Protein AF-A0A1V4UBL3-F1 (afdb_monomer)

Structure (mmCIF, N/CA/C/O backbone):
data_AF-A0A1V4UBL3-F1
#
_entry.id   AF-A0A1V4UBL3-F1
#
loop_
_atom_site.group_PDB
_atom_site.id
_atom_site.type_symbol
_atom_site.label_atom_id
_atom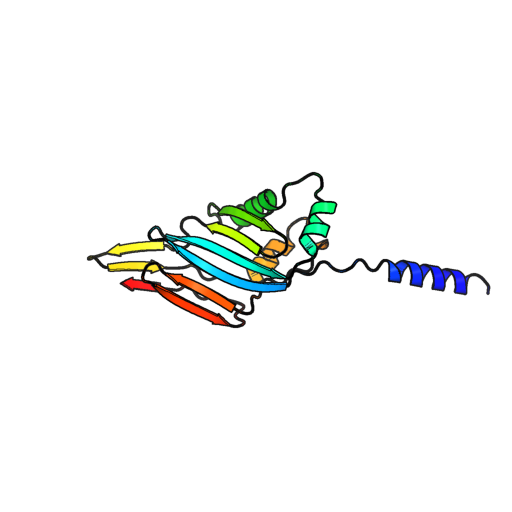_site.label_alt_id
_atom_site.label_comp_id
_atom_site.label_asym_id
_atom_site.label_entity_id
_atom_site.label_seq_id
_atom_site.pdbx_PDB_ins_code
_atom_site.Cartn_x
_atom_site.Cartn_y
_atom_site.Cartn_z
_atom_site.occupancy
_atom_site.B_iso_or_equiv
_atom_site.auth_seq_id
_atom_site.auth_comp_id
_atom_site.auth_asym_id
_atom_site.auth_atom_id
_atom_site.pdbx_PDB_model_num
ATOM 1 N N . MET A 1 1 ? 28.469 -12.796 -51.852 1.00 55.56 1 MET A N 1
ATOM 2 C CA . MET A 1 1 ? 28.375 -13.289 -50.454 1.00 55.56 1 MET A CA 1
ATOM 3 C C . MET A 1 1 ? 29.004 -12.327 -49.424 1.00 55.56 1 MET A C 1
ATOM 5 O O . MET A 1 1 ? 29.488 -12.784 -48.401 1.00 55.56 1 MET A O 1
ATOM 9 N N . LYS A 1 2 ? 29.004 -10.998 -49.645 1.00 57.06 2 LYS A N 1
ATOM 10 C CA . LYS A 1 2 ? 29.626 -10.016 -48.721 1.00 57.06 2 LYS A CA 1
ATOM 11 C C . LYS A 1 2 ? 28.629 -9.244 -47.846 1.00 57.06 2 LYS A C 1
ATOM 13 O O . LYS A 1 2 ? 29.056 -8.560 -46.934 1.00 57.06 2 LYS A O 1
ATOM 18 N N . THR A 1 3 ? 27.325 -9.357 -48.098 1.00 57.94 3 THR A N 1
ATOM 19 C CA . THR A 1 3 ? 26.259 -8.621 -47.388 1.00 57.94 3 THR A CA 1
ATOM 20 C C . THR A 1 3 ? 25.786 -9.312 -46.107 1.00 57.94 3 THR A C 1
ATOM 22 O O . THR A 1 3 ? 25.384 -8.644 -45.164 1.00 57.94 3 THR A O 1
ATOM 25 N N . ILE A 1 4 ? 25.902 -10.641 -46.042 1.00 66.19 4 ILE A N 1
ATOM 26 C CA . ILE A 1 4 ? 25.526 -11.464 -44.884 1.00 66.19 4 ILE A CA 1
ATOM 27 C C . ILE A 1 4 ? 26.238 -11.035 -43.581 1.00 66.19 4 ILE A C 1
ATOM 29 O O . ILE A 1 4 ? 25.538 -10.868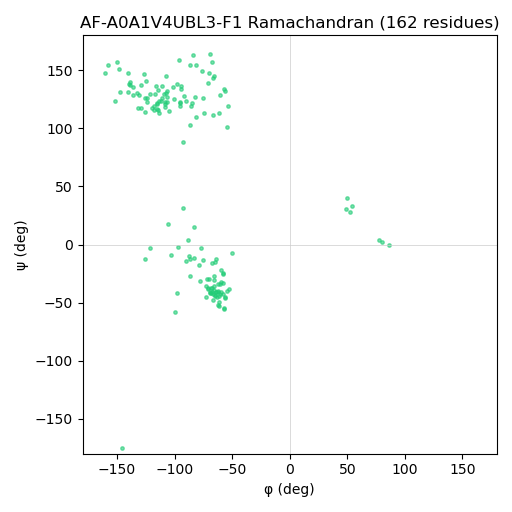 -42.584 1.00 66.19 4 ILE A O 1
ATO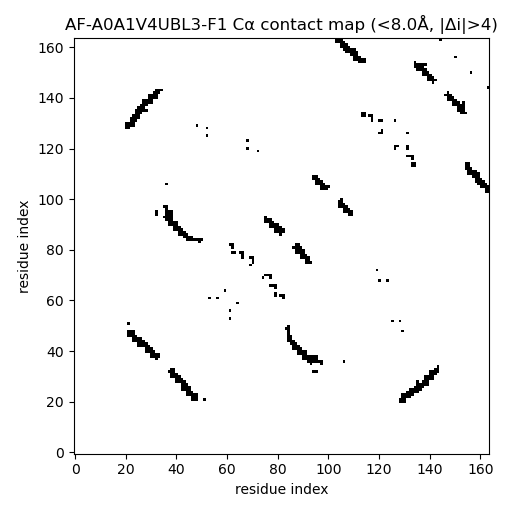M 33 N N . PRO A 1 5 ? 27.564 -10.772 -43.540 1.00 71.88 5 PRO A N 1
ATOM 34 C CA . PRO A 1 5 ? 28.213 -10.343 -42.297 1.00 71.88 5 PRO A CA 1
ATOM 35 C C . PRO A 1 5 ? 27.746 -8.961 -41.811 1.00 71.88 5 PRO A C 1
ATOM 37 O O . PRO A 1 5 ? 27.671 -8.749 -40.606 1.00 71.88 5 PRO A O 1
ATOM 40 N N . TYR A 1 6 ? 27.368 -8.043 -42.709 1.00 74.44 6 TYR A N 1
ATOM 41 C CA . TYR A 1 6 ? 26.832 -6.729 -42.321 1.00 74.44 6 TYR A CA 1
ATOM 42 C C . TYR A 1 6 ? 25.412 -6.821 -41.762 1.00 74.44 6 TYR A C 1
ATOM 44 O O . TYR A 1 6 ? 25.087 -6.104 -40.822 1.00 74.44 6 TYR A O 1
ATOM 52 N N . ILE A 1 7 ? 24.586 -7.724 -42.298 1.00 77.50 7 ILE A N 1
ATOM 53 C CA . ILE A 1 7 ? 23.236 -7.976 -41.775 1.00 77.50 7 ILE A CA 1
ATOM 54 C C . ILE A 1 7 ? 23.324 -8.589 -40.373 1.00 77.50 7 ILE A C 1
ATOM 56 O O . ILE A 1 7 ? 22.613 -8.153 -39.473 1.00 77.50 7 ILE A O 1
ATOM 60 N N . ILE A 1 8 ? 24.241 -9.539 -40.160 1.00 76.31 8 ILE A N 1
ATOM 61 C CA . ILE A 1 8 ? 24.465 -10.146 -38.841 1.00 76.31 8 ILE A CA 1
ATOM 62 C C . ILE A 1 8 ? 25.003 -9.103 -37.850 1.00 76.31 8 ILE A C 1
ATOM 64 O O . ILE A 1 8 ? 24.490 -9.008 -36.741 1.00 76.31 8 ILE A O 1
ATOM 68 N N . ALA A 1 9 ? 25.969 -8.270 -38.249 1.00 76.56 9 ALA A N 1
ATOM 69 C CA . ALA A 1 9 ? 26.500 -7.206 -37.395 1.00 76.56 9 ALA A CA 1
ATOM 70 C C . ALA A 1 9 ? 25.441 -6.144 -37.041 1.00 76.56 9 ALA A C 1
ATOM 72 O O . ALA A 1 9 ? 25.355 -5.724 -35.890 1.00 76.56 9 ALA A O 1
ATOM 73 N N . ALA A 1 10 ? 24.592 -5.752 -37.996 1.00 74.69 10 ALA A N 1
ATOM 74 C CA . ALA A 1 10 ? 23.483 -4.831 -37.747 1.00 74.69 10 ALA A CA 1
ATOM 75 C C . ALA A 1 10 ? 22.426 -5.441 -36.810 1.00 74.69 10 ALA A C 1
ATOM 77 O O . ALA A 1 10 ? 21.925 -4.751 -35.927 1.00 74.69 10 ALA A O 1
ATOM 78 N N . MET A 1 11 ? 22.129 -6.737 -36.956 1.00 68.19 11 MET A N 1
ATOM 79 C CA . MET A 1 11 ? 21.193 -7.460 -36.091 1.00 68.19 11 MET A CA 1
ATOM 80 C C . MET A 1 11 ? 21.731 -7.614 -34.660 1.00 68.19 11 MET A C 1
ATOM 82 O O . MET A 1 11 ? 20.974 -7.466 -33.706 1.00 68.19 11 MET A O 1
ATOM 86 N N . VAL A 1 12 ? 23.041 -7.835 -34.496 1.00 70.81 12 VAL A N 1
ATOM 87 C CA . VAL A 1 12 ? 23.705 -7.874 -33.181 1.00 70.81 12 VAL A CA 1
ATOM 88 C C . VAL A 1 12 ? 23.741 -6.485 -32.535 1.00 70.81 12 VAL A C 1
ATOM 90 O O . VAL A 1 12 ? 23.431 -6.372 -31.354 1.00 70.81 12 VAL A O 1
ATOM 93 N N . CYS A 1 13 ? 24.020 -5.414 -33.288 1.00 62.59 13 CYS A N 1
ATOM 94 C CA . CYS A 1 13 ? 23.931 -4.043 -32.768 1.00 62.59 13 CYS A CA 1
ATOM 95 C C . CYS A 1 13 ? 22.502 -3.666 -32.341 1.00 62.59 13 CYS A C 1
ATOM 97 O O . CYS A 1 13 ? 22.331 -3.043 -31.299 1.00 62.59 13 CYS A O 1
ATOM 99 N N . LEU A 1 14 ? 21.477 -4.079 -33.097 1.00 61.66 14 LEU A N 1
ATOM 100 C CA . LEU A 1 14 ? 20.068 -3.912 -32.717 1.00 61.66 14 LEU A CA 1
ATOM 101 C C . LEU A 1 14 ? 19.696 -4.730 -31.470 1.00 61.66 14 LEU A C 1
ATOM 103 O O . LEU A 1 14 ? 18.934 -4.250 -30.638 1.00 61.66 14 LEU A O 1
ATOM 107 N N . ALA A 1 15 ? 20.268 -5.925 -31.294 1.00 58.03 15 ALA A N 1
ATOM 108 C CA . ALA A 1 15 ? 20.077 -6.737 -30.091 1.00 58.03 15 ALA A CA 1
ATOM 109 C C . ALA A 1 15 ? 20.810 -6.167 -28.859 1.00 58.03 15 ALA A C 1
ATOM 111 O O . ALA A 1 15 ? 20.334 -6.324 -27.740 1.00 58.03 15 ALA A O 1
ATOM 112 N N . MET A 1 16 ? 21.934 -5.462 -29.046 1.00 53.12 16 MET A N 1
ATOM 113 C CA . MET A 1 16 ? 22.632 -4.735 -27.971 1.00 53.12 16 MET A CA 1
ATOM 114 C C . MET A 1 16 ? 21.931 -3.428 -27.573 1.00 53.12 16 MET A C 1
ATOM 116 O O . MET A 1 16 ? 22.232 -2.878 -26.519 1.00 53.12 16 MET A O 1
ATOM 120 N N . MET A 1 17 ? 20.970 -2.955 -28.374 1.00 51.16 17 MET A N 1
ATOM 121 C CA . MET A 1 17 ? 20.021 -1.910 -27.980 1.00 51.16 17 MET A CA 1
ATOM 122 C C . MET A 1 17 ? 18.826 -2.467 -27.193 1.00 51.16 17 MET A C 1
ATOM 124 O O . MET A 1 17 ? 17.829 -1.761 -27.046 1.00 51.16 17 MET A O 1
ATOM 128 N N . ALA A 1 18 ? 18.896 -3.709 -26.690 1.00 53.31 18 ALA A N 1
ATOM 129 C CA . ALA A 1 18 ? 17.960 -4.201 -25.688 1.00 53.31 18 ALA A CA 1
ATOM 130 C C . ALA A 1 18 ? 17.974 -3.226 -24.505 1.00 53.31 18 ALA A C 1
ATOM 132 O O . ALA A 1 18 ? 18.909 -3.195 -23.705 1.00 53.31 18 ALA A O 1
ATOM 133 N N . LEU A 1 19 ? 16.959 -2.365 -24.462 1.00 55.50 19 LEU A N 1
ATOM 134 C CA . LEU A 1 19 ? 16.763 -1.419 -23.380 1.00 55.50 19 LEU A CA 1
ATOM 135 C C . LEU A 1 19 ? 16.686 -2.237 -22.084 1.00 55.50 19 LEU A C 1
ATOM 137 O O . LEU A 1 19 ? 15.994 -3.261 -22.082 1.00 55.50 19 LEU A O 1
ATOM 141 N N . PRO A 1 20 ? 17.383 -1.838 -21.003 1.00 54.22 20 PRO A N 1
ATOM 142 C CA . PRO A 1 20 ? 17.157 -2.458 -19.707 1.00 54.22 20 PRO A CA 1
ATOM 143 C C . PRO A 1 20 ? 15.658 -2.361 -19.425 1.00 54.22 20 PRO A C 1
ATOM 145 O O . PRO A 1 20 ? 15.090 -1.269 -19.441 1.00 54.22 20 PRO A O 1
ATOM 148 N N . SER A 1 21 ? 14.991 -3.506 -19.275 1.00 61.41 21 SER A N 1
ATOM 149 C CA . SER A 1 21 ? 13.568 -3.507 -18.964 1.00 61.41 21 SER A CA 1
ATOM 150 C C . SER A 1 21 ? 13.419 -2.924 -17.566 1.00 61.41 21 SER A C 1
ATOM 152 O O . 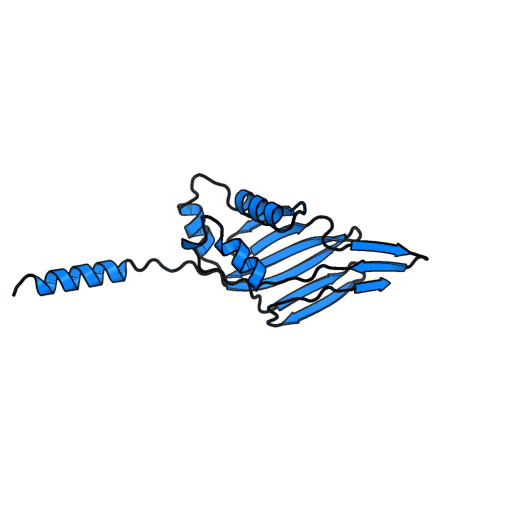SER A 1 21 ? 13.849 -3.544 -16.593 1.00 61.41 21 SER A O 1
ATOM 154 N N . ALA A 1 22 ? 12.840 -1.733 -17.464 1.00 65.56 22 ALA A N 1
ATOM 155 C CA . ALA A 1 22 ? 12.478 -1.164 -16.181 1.00 65.56 22 ALA A CA 1
ATOM 156 C C . ALA A 1 22 ? 11.448 -2.095 -15.519 1.00 65.56 22 ALA A C 1
ATOM 158 O O . ALA A 1 22 ? 10.349 -2.275 -16.042 1.00 65.56 22 ALA A O 1
ATOM 159 N N . ALA A 1 23 ? 11.823 -2.739 -14.415 1.00 70.44 23 ALA A N 1
ATOM 160 C CA . ALA A 1 23 ? 11.008 -3.751 -13.751 1.00 70.44 23 ALA A CA 1
ATOM 161 C C . ALA A 1 23 ? 10.680 -3.309 -12.330 1.00 70.44 23 ALA A C 1
ATOM 163 O O . ALA A 1 23 ? 11.592 -3.155 -11.524 1.00 70.44 23 ALA A O 1
ATOM 164 N N . MET A 1 24 ? 9.392 -3.121 -12.050 1.00 76.44 24 MET A N 1
ATOM 165 C CA . MET A 1 24 ? 8.853 -2.879 -10.719 1.00 76.44 24 MET A CA 1
ATOM 166 C C . MET A 1 24 ? 8.704 -4.181 -9.975 1.00 76.44 24 MET A C 1
ATOM 168 O O . MET A 1 24 ? 7.837 -4.968 -10.332 1.00 76.44 24 MET A O 1
ATOM 172 N N . ASN A 1 25 ? 9.540 -4.378 -8.955 1.00 81.69 25 ASN A N 1
ATOM 173 C CA . ASN A 1 25 ? 9.447 -5.526 -8.071 1.00 81.69 25 ASN A CA 1
ATOM 174 C C . ASN A 1 25 ? 8.885 -5.102 -6.715 1.00 81.69 25 ASN A C 1
ATOM 176 O O . ASN A 1 25 ? 9.450 -4.231 -6.054 1.00 81.69 25 ASN A O 1
ATOM 180 N N . SER A 1 26 ? 7.785 -5.717 -6.306 1.00 86.62 26 SER A N 1
ATOM 181 C CA . SER A 1 26 ? 7.090 -5.365 -5.073 1.00 86.62 26 SER A CA 1
ATOM 182 C C . SER A 1 26 ? 7.730 -6.026 -3.859 1.00 86.62 26 SER A C 1
ATOM 184 O O . SER A 1 26 ? 7.889 -7.239 -3.807 1.00 86.62 26 SER A O 1
ATOM 186 N N . GLU A 1 27 ? 8.077 -5.232 -2.847 1.00 91.69 27 GLU A N 1
ATOM 187 C CA . GLU A 1 27 ? 8.711 -5.731 -1.623 1.00 91.69 27 GLU A CA 1
ATOM 188 C C . GLU A 1 27 ? 7.689 -5.870 -0.495 1.00 91.69 27 GLU A C 1
ATOM 190 O O . GLU A 1 27 ? 7.494 -6.957 0.053 1.00 91.69 27 GLU A O 1
ATOM 195 N N . SER A 1 28 ? 7.015 -4.771 -0.147 1.00 93.94 28 SER A N 1
ATOM 196 C CA . SER A 1 28 ? 6.026 -4.769 0.929 1.00 93.94 28 SER A CA 1
ATOM 197 C C . SER A 1 28 ? 4.890 -3.785 0.693 1.00 93.94 28 SER A C 1
ATOM 199 O O . SER A 1 28 ? 5.063 -2.726 0.091 1.00 93.94 28 SER A O 1
ATOM 201 N N . LEU A 1 29 ? 3.725 -4.115 1.238 1.00 95.25 29 LEU A N 1
ATOM 202 C CA . LEU A 1 29 ? 2.592 -3.210 1.355 1.00 95.25 29 LEU A CA 1
ATOM 203 C C . LEU A 1 29 ? 2.262 -3.007 2.830 1.00 95.25 29 LEU A C 1
ATOM 205 O O . LEU A 1 29 ? 1.851 -3.934 3.519 1.00 95.25 29 LEU A O 1
ATOM 209 N N . ASP A 1 30 ? 2.406 -1.785 3.313 1.00 96.88 30 ASP A N 1
ATOM 210 C CA . ASP A 1 30 ? 2.043 -1.388 4.665 1.00 96.88 30 ASP A CA 1
ATOM 211 C C . ASP A 1 30 ? 0.792 -0.503 4.613 1.00 96.88 30 ASP A C 1
ATOM 213 O O . ASP A 1 30 ? 0.789 0.539 3.966 1.00 96.88 30 ASP A O 1
ATOM 217 N N . ILE A 1 31 ? -0.272 -0.905 5.303 1.00 96.50 31 ILE A N 1
ATOM 218 C CA . ILE A 1 31 ? -1.534 -0.168 5.412 1.00 96.50 31 ILE A CA 1
ATOM 219 C C . ILE A 1 31 ? -1.748 0.177 6.883 1.00 96.50 31 ILE A C 1
ATOM 221 O O . ILE A 1 31 ? -1.863 -0.713 7.725 1.00 96.50 31 ILE A O 1
ATOM 225 N N . SER A 1 32 ? -1.820 1.465 7.196 1.00 97.50 32 SER A N 1
ATOM 226 C CA . SER A 1 32 ? -2.104 1.971 8.539 1.00 97.50 32 SER A CA 1
ATOM 227 C C . SER A 1 32 ? -3.454 2.672 8.534 1.00 97.50 32 SER A C 1
ATOM 229 O O . SER A 1 32 ? -3.616 3.702 7.883 1.00 97.50 32 SER A O 1
ATOM 231 N N . ILE A 1 33 ? -4.430 2.101 9.239 1.00 96.50 33 ILE A N 1
ATOM 232 C CA . ILE A 1 33 ? -5.798 2.617 9.299 1.00 96.50 33 ILE A CA 1
ATOM 233 C C . ILE A 1 33 ? -5.925 3.566 10.495 1.00 96.50 33 ILE A C 1
ATOM 235 O O . ILE A 1 33 ? -5.609 3.206 11.627 1.00 96.50 33 ILE A O 1
ATOM 239 N N . SER A 1 34 ? -6.422 4.771 10.237 1.00 95.25 34 SER A N 1
ATOM 240 C CA . SER A 1 34 ? -6.726 5.805 11.228 1.00 95.25 34 SER A CA 1
ATOM 241 C C . SER A 1 34 ? -8.113 5.607 11.850 1.00 95.25 34 SER A C 1
ATOM 243 O O . SER A 1 34 ? -8.971 4.920 11.295 1.00 95.25 34 SER A O 1
ATOM 245 N N . GLN A 1 35 ? -8.385 6.256 12.989 1.00 93.81 35 GLN A N 1
ATOM 246 C CA . GLN A 1 35 ? -9.672 6.138 13.704 1.00 93.81 35 GLN A CA 1
ATOM 247 C C . GLN A 1 35 ? -10.904 6.536 12.868 1.00 93.81 35 GLN A C 1
ATOM 249 O O . GLN A 1 35 ? -12.007 6.072 13.128 1.00 93.81 35 GLN A O 1
ATOM 254 N N . ASN A 1 36 ? -10.728 7.380 11.855 1.00 92.50 36 ASN A N 1
ATOM 255 C CA . ASN A 1 36 ? -11.785 7.815 10.939 1.00 92.50 36 ASN A CA 1
ATOM 256 C C . ASN A 1 36 ? -11.957 6.893 9.711 1.00 92.50 36 ASN A C 1
ATOM 258 O O . ASN A 1 36 ? -12.736 7.211 8.816 1.00 92.50 36 ASN A O 1
ATOM 262 N N . GLY A 1 37 ? -11.212 5.784 9.629 1.00 90.62 37 GLY A N 1
ATOM 263 C CA . GLY A 1 37 ? -11.247 4.857 8.495 1.00 90.62 37 GLY A CA 1
ATOM 264 C C . GLY A 1 37 ? -10.430 5.294 7.276 1.00 90.62 37 GLY A C 1
ATOM 265 O O . GLY A 1 37 ? -10.414 4.581 6.273 1.00 90.62 37 GLY A O 1
ATOM 266 N N . GLN A 1 38 ? -9.733 6.431 7.340 1.00 93.94 38 GLN A N 1
ATOM 267 C CA . GLN A 1 38 ? -8.688 6.775 6.373 1.00 93.94 38 GLN A CA 1
ATOM 268 C C . GLN A 1 38 ? -7.525 5.787 6.509 1.00 93.94 38 GLN A C 1
ATOM 270 O O . GLN A 1 38 ? -7.223 5.351 7.620 1.00 93.94 38 GLN A O 1
ATOM 275 N N . ALA A 1 39 ? -6.868 5.439 5.406 1.00 94.88 39 ALA A N 1
ATOM 276 C CA . ALA A 1 39 ? -5.663 4.619 5.453 1.00 94.88 39 ALA A CA 1
ATOM 277 C C . ALA A 1 39 ? -4.477 5.334 4.816 1.00 94.88 39 ALA A C 1
ATOM 279 O O . ALA A 1 39 ? -4.564 5.770 3.670 1.00 94.88 39 ALA A O 1
ATOM 280 N N . GLU A 1 40 ? -3.358 5.378 5.535 1.00 95.69 40 GLU A N 1
ATOM 281 C CA . GLU A 1 40 ? -2.058 5.636 4.928 1.00 95.69 40 GLU A CA 1
ATOM 282 C C . GLU A 1 40 ? -1.504 4.312 4.406 1.00 95.69 40 GLU A C 1
ATOM 284 O O . GLU A 1 40 ? -1.345 3.343 5.150 1.00 95.69 40 GLU A O 1
ATOM 289 N N . ILE A 1 41 ? -1.224 4.272 3.112 1.00 93.81 41 ILE A N 1
ATOM 290 C CA . ILE A 1 41 ? -0.700 3.116 2.406 1.00 93.81 41 ILE A CA 1
ATOM 291 C C . ILE A 1 41 ? 0.711 3.453 1.943 1.00 93.81 41 ILE A C 1
ATOM 293 O O . ILE A 1 41 ? 0.937 4.422 1.216 1.00 93.81 41 ILE A O 1
ATOM 297 N N . GLN A 1 42 ? 1.664 2.626 2.348 1.00 94.50 42 GLN A N 1
ATOM 298 C CA . GLN A 1 42 ? 3.037 2.668 1.889 1.00 94.50 42 GLN A CA 1
ATOM 299 C C . GLN A 1 42 ? 3.335 1.392 1.113 1.00 94.50 42 GLN A C 1
ATOM 301 O O . GLN A 1 42 ? 3.347 0.296 1.664 1.00 94.50 42 GLN A O 1
ATOM 306 N N . PHE A 1 43 ? 3.606 1.550 -0.174 1.00 90.81 43 PHE A N 1
ATOM 307 C CA . PHE A 1 43 ? 4.019 0.465 -1.043 1.00 90.81 43 PHE A CA 1
ATOM 308 C C . PHE A 1 43 ? 5.514 0.585 -1.303 1.00 90.81 43 PHE A C 1
ATOM 310 O O . PHE A 1 43 ? 5.956 1.584 -1.870 1.00 90.81 43 PHE A O 1
ATOM 317 N N . LYS A 1 44 ? 6.292 -0.390 -0.832 1.00 91.06 44 LYS A N 1
ATOM 318 C CA . LYS A 1 44 ? 7.737 -0.475 -1.045 1.00 91.06 44 LYS A CA 1
ATOM 319 C C . LYS A 1 44 ? 8.026 -1.419 -2.190 1.00 91.06 44 LYS A C 1
ATOM 321 O O . LYS A 1 44 ? 7.432 -2.491 -2.297 1.00 91.06 44 LYS A O 1
ATOM 326 N N . TYR A 1 45 ? 8.967 -1.014 -3.015 1.00 84.62 45 TYR A N 1
ATOM 327 C CA . TYR A 1 45 ? 9.364 -1.744 -4.199 1.00 84.62 45 TYR A CA 1
ATOM 328 C C . TYR A 1 45 ? 10.840 -1.484 -4.491 1.00 84.62 45 TYR A C 1
ATOM 330 O O . TYR A 1 45 ? 11.388 -0.450 -4.105 1.00 84.62 45 TYR A O 1
ATOM 338 N N . GLY A 1 46 ? 11.471 -2.397 -5.217 1.00 77.12 46 GLY A N 1
ATOM 339 C CA . GLY A 1 46 ? 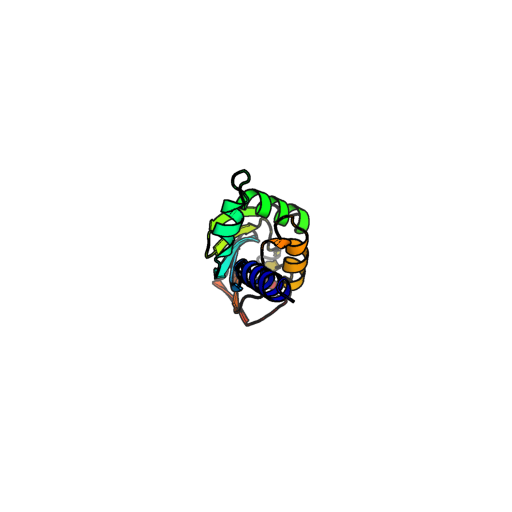12.788 -2.188 -5.808 1.00 77.12 46 GLY A CA 1
ATOM 340 C C . GLY A 1 46 ? 12.622 -1.713 -7.245 1.00 77.12 46 GLY A C 1
ATOM 341 O O . GLY A 1 46 ? 11.961 -2.402 -8.029 1.00 77.12 46 GLY A O 1
ATOM 342 N N . LEU A 1 47 ? 13.163 -0.534 -7.589 1.00 65.69 47 LEU A N 1
ATOM 343 C CA . LEU A 1 47 ? 12.836 0.095 -8.867 1.00 65.69 47 LEU A CA 1
ATOM 344 C C . LEU A 1 47 ? 13.906 1.008 -9.498 1.00 65.69 47 LEU A C 1
ATOM 346 O O . LEU A 1 47 ? 14.240 2.060 -8.962 1.00 65.69 47 LEU A O 1
ATOM 350 N N . ASP A 1 48 ? 14.279 0.667 -10.743 1.00 63.66 48 ASP A N 1
ATOM 351 C CA . ASP A 1 48 ? 15.022 1.517 -11.704 1.00 63.66 48 ASP A CA 1
ATOM 352 C C . ASP A 1 48 ? 14.091 2.241 -12.716 1.00 63.66 48 ASP A C 1
ATOM 354 O O . ASP A 1 48 ? 14.527 3.020 -13.564 1.00 63.66 48 ASP A O 1
ATOM 358 N N . TRP A 1 49 ? 12.771 2.009 -12.657 1.00 63.66 49 TRP A N 1
ATOM 359 C CA . TRP A 1 49 ? 11.797 2.577 -13.609 1.00 63.66 49 TRP A CA 1
ATOM 360 C C . TRP A 1 49 ? 11.561 4.076 -13.480 1.00 63.66 49 TRP A C 1
ATOM 362 O O . TRP A 1 49 ? 11.169 4.694 -14.461 1.00 63.66 49 TRP A O 1
ATOM 372 N N . TYR A 1 50 ? 11.705 4.658 -12.286 1.00 68.50 50 TYR A N 1
ATOM 373 C CA . TYR A 1 50 ? 11.216 6.010 -12.037 1.00 68.50 50 TYR A CA 1
ATOM 374 C C . TYR A 1 50 ? 12.109 6.986 -12.785 1.00 68.50 50 TYR A C 1
ATOM 376 O O . TYR A 1 50 ? 11.613 7.916 -13.402 1.00 68.50 50 TYR A O 1
ATOM 384 N N . GLU A 1 51 ? 13.413 6.713 -12.821 1.00 66.44 51 GLU A N 1
ATOM 385 C CA . GLU A 1 51 ? 14.365 7.434 -13.657 1.00 66.44 51 GLU A CA 1
ATOM 386 C C . GLU A 1 51 ? 14.030 7.276 -15.141 1.00 66.44 51 GLU A C 1
ATOM 388 O O . GLU A 1 51 ? 13.995 8.267 -15.868 1.00 66.44 51 GLU A O 1
ATOM 393 N N . TYR A 1 52 ? 13.703 6.060 -15.587 1.00 68.62 52 TYR A N 1
ATOM 394 C CA . TYR A 1 52 ? 13.310 5.807 -16.972 1.00 68.62 52 TYR A CA 1
ATOM 395 C C . TYR A 1 52 ? 12.039 6.584 -17.347 1.00 68.62 52 TYR A C 1
ATOM 397 O O . TYR A 1 52 ? 12.034 7.364 -18.297 1.00 68.62 52 TYR A O 1
ATOM 405 N N . ILE A 1 53 ? 10.977 6.453 -16.557 1.00 65.44 53 ILE A N 1
ATOM 406 C CA . ILE A 1 53 ? 9.715 7.156 -16.758 1.00 65.44 53 ILE A CA 1
ATOM 407 C C . ILE A 1 53 ? 9.898 8.663 -16.634 1.00 65.44 53 ILE A C 1
ATOM 409 O O . ILE A 1 53 ? 9.410 9.364 -17.505 1.00 65.44 53 ILE A O 1
ATOM 413 N N . ALA A 1 54 ? 10.613 9.183 -15.635 1.00 66.69 54 ALA A N 1
ATOM 414 C CA . ALA A 1 54 ? 10.857 10.617 -15.473 1.00 66.69 54 ALA A CA 1
ATOM 415 C C . ALA A 1 54 ? 11.643 11.212 -16.655 1.00 66.69 54 ALA A C 1
ATOM 417 O O . ALA A 1 54 ? 11.382 12.344 -17.064 1.00 66.69 54 ALA A O 1
ATOM 418 N N . VAL A 1 55 ? 12.567 10.451 -17.255 1.00 65.69 55 VAL A N 1
ATOM 419 C CA . VAL A 1 55 ? 13.272 10.856 -18.483 1.00 65.69 55 VAL A CA 1
ATOM 420 C C . VAL A 1 55 ? 12.306 10.996 -19.665 1.00 65.69 55 VAL A C 1
ATOM 422 O O . VAL A 1 55 ? 12.417 11.963 -20.424 1.00 65.69 55 VAL A O 1
ATOM 425 N N . TYR A 1 56 ? 11.339 10.086 -19.809 1.00 61.59 56 TYR A N 1
ATOM 426 C CA . TYR A 1 56 ? 10.301 10.170 -20.846 1.00 61.59 56 TYR A CA 1
ATOM 427 C C . TYR A 1 56 ? 9.192 11.181 -20.503 1.00 61.59 56 TYR A C 1
ATOM 429 O O . TYR A 1 56 ? 8.666 11.850 -21.390 1.00 61.59 56 TYR A O 1
ATOM 437 N N . LEU A 1 57 ? 8.896 11.362 -19.216 1.00 62.41 57 LEU A N 1
ATOM 438 C CA . LEU A 1 57 ? 7.904 12.271 -18.644 1.00 62.41 57 LEU A CA 1
ATOM 439 C C . LEU A 1 57 ? 8.473 13.627 -18.268 1.00 62.41 57 LEU A C 1
ATOM 441 O O . LEU A 1 57 ? 7.938 14.304 -17.394 1.00 62.41 57 LEU A O 1
ATOM 445 N N . ARG A 1 58 ? 9.482 14.109 -18.994 1.00 59.25 58 ARG A N 1
ATOM 446 C CA . ARG A 1 58 ? 10.002 15.481 -18.847 1.00 59.25 58 ARG A CA 1
ATOM 447 C C . ARG A 1 58 ? 8.928 16.589 -18.881 1.00 59.25 58 ARG A C 1
ATOM 449 O O . ARG A 1 58 ? 9.262 17.744 -18.641 1.00 59.25 58 ARG A O 1
ATOM 456 N N . MET A 1 59 ? 7.670 16.260 -19.187 1.00 54.78 59 MET A N 1
ATOM 457 C CA . MET A 1 59 ? 6.522 17.158 -19.288 1.00 54.78 59 MET A CA 1
ATOM 458 C C . MET A 1 59 ? 5.340 16.828 -18.342 1.00 54.78 59 MET A C 1
ATOM 460 O O . MET A 1 59 ? 4.375 17.587 -18.356 1.00 54.78 59 MET A O 1
ATOM 464 N N . VAL A 1 60 ? 5.362 15.746 -17.540 1.00 64.38 60 VAL A N 1
ATOM 465 C CA . VAL A 1 60 ? 4.213 15.325 -16.697 1.00 64.38 60 VAL A CA 1
ATOM 466 C C . VAL A 1 60 ? 4.665 14.840 -15.315 1.00 64.38 60 VAL A C 1
ATOM 468 O O . VAL A 1 60 ? 5.637 14.104 -15.209 1.00 64.38 60 VAL A O 1
ATOM 471 N N . ASP A 1 61 ? 3.937 15.225 -14.263 1.00 72.19 61 ASP A N 1
ATOM 472 C CA . ASP A 1 61 ? 4.162 14.762 -12.887 1.00 72.19 61 ASP A CA 1
ATOM 473 C C . ASP A 1 61 ? 3.660 13.307 -12.707 1.00 72.19 61 ASP A C 1
ATOM 475 O O . ASP A 1 61 ? 2.445 13.072 -12.772 1.00 72.19 61 ASP A O 1
ATOM 479 N N . PRO A 1 62 ? 4.553 12.321 -12.470 1.00 67.94 62 PRO A N 1
ATOM 480 C CA . PRO A 1 62 ? 4.170 10.921 -12.280 1.00 67.94 62 PRO A CA 1
ATOM 481 C C . PRO A 1 62 ? 3.197 10.718 -11.112 1.00 67.94 62 PRO A C 1
ATOM 483 O O . PRO A 1 62 ? 2.328 9.849 -11.184 1.00 67.94 62 PRO A O 1
ATOM 486 N N . ALA A 1 63 ? 3.310 11.524 -10.051 1.00 72.88 63 ALA A N 1
ATOM 487 C CA . ALA A 1 63 ? 2.435 11.430 -8.888 1.00 72.88 63 ALA A CA 1
ATOM 488 C C . ALA A 1 63 ? 1.001 11.852 -9.232 1.00 72.88 63 ALA A C 1
ATOM 490 O O . ALA A 1 63 ? 0.043 11.226 -8.779 1.00 72.88 63 ALA A O 1
ATOM 491 N N . LEU A 1 64 ? 0.843 12.871 -10.081 1.00 77.38 64 LEU A N 1
ATOM 492 C CA . LEU A 1 64 ? -0.465 13.337 -10.534 1.00 77.38 64 LEU A CA 1
ATOM 493 C C . LEU A 1 64 ? -1.154 12.319 -11.451 1.00 77.38 64 LEU A C 1
ATOM 495 O O . LEU A 1 64 ? -2.358 12.100 -11.327 1.00 77.38 64 LEU A O 1
ATOM 499 N N . GLU A 1 65 ? -0.413 11.687 -12.361 1.00 76.06 65 GLU A N 1
ATOM 500 C CA . GLU A 1 65 ? -0.971 10.643 -13.230 1.00 76.06 65 GLU A CA 1
ATOM 501 C C . GLU A 1 65 ? -1.335 9.386 -12.441 1.00 76.06 65 GLU A C 1
ATOM 503 O O . GLU A 1 65 ? -2.425 8.846 -12.626 1.00 76.06 65 GLU A O 1
ATOM 508 N N . LEU A 1 66 ? -0.488 8.974 -11.492 1.00 75.75 66 LEU A N 1
ATOM 509 C CA . LEU A 1 66 ? -0.815 7.889 -10.571 1.00 75.75 66 LEU A CA 1
ATOM 510 C C . LEU A 1 66 ? -2.055 8.226 -9.732 1.00 75.75 66 LEU A C 1
ATOM 512 O O . LEU A 1 66 ? -2.939 7.389 -9.585 1.00 75.75 66 LEU A O 1
ATOM 516 N N . LYS A 1 67 ? -2.177 9.461 -9.234 1.00 81.38 67 LYS A N 1
ATOM 517 C CA . LYS A 1 67 ? -3.378 9.907 -8.519 1.00 81.38 67 LYS A CA 1
ATOM 518 C C . LYS A 1 67 ? -4.631 9.742 -9.377 1.00 81.38 67 LYS A C 1
ATOM 520 O O . LYS A 1 67 ? -5.562 9.058 -8.959 1.00 81.38 67 LYS A O 1
ATOM 525 N N . LYS A 1 68 ? -4.647 10.330 -10.580 1.00 78.38 68 LYS A N 1
ATOM 526 C CA . LYS A 1 68 ? -5.783 10.214 -11.513 1.00 78.38 68 LYS A CA 1
ATOM 527 C C . LYS A 1 68 ? -6.122 8.755 -11.783 1.00 78.38 68 LYS A C 1
ATOM 529 O O . LYS A 1 68 ? -7.296 8.396 -11.843 1.00 78.38 68 LYS A O 1
ATOM 534 N N . ALA A 1 69 ? -5.089 7.928 -11.921 1.00 73.81 69 ALA A N 1
ATOM 535 C CA . ALA A 1 69 ? -5.247 6.517 -12.179 1.00 73.81 69 ALA A CA 1
ATOM 536 C C . ALA A 1 69 ? -5.989 5.798 -11.049 1.00 73.81 69 ALA A C 1
ATOM 538 O O . ALA A 1 69 ? -6.960 5.072 -11.280 1.00 73.81 69 ALA A O 1
ATOM 539 N N . LEU A 1 70 ? -5.539 6.031 -9.818 1.00 76.12 70 LEU A N 1
ATOM 540 C CA . LEU A 1 70 ? -6.117 5.439 -8.622 1.00 76.12 70 LEU A CA 1
ATOM 541 C C . LEU A 1 70 ? -7.544 5.958 -8.391 1.00 76.12 70 LEU A C 1
ATOM 543 O O . LEU A 1 70 ? -8.460 5.157 -8.231 1.00 76.12 70 LEU A O 1
ATOM 547 N N . GLU A 1 71 ? -7.774 7.270 -8.463 1.00 82.56 71 GLU A N 1
ATOM 548 C CA . GLU A 1 71 ? -9.105 7.856 -8.248 1.00 82.56 71 GLU A CA 1
ATOM 549 C C . GLU A 1 71 ? -10.128 7.375 -9.291 1.00 82.56 71 GLU A C 1
ATOM 551 O O . GLU A 1 71 ? -11.253 7.022 -8.933 1.00 82.56 71 GLU A O 1
ATOM 556 N N . SER A 1 72 ? -9.730 7.275 -10.566 1.00 75.50 72 SER A N 1
ATOM 557 C CA . SER A 1 72 ? -10.606 6.799 -11.646 1.00 75.50 72 SER A CA 1
ATOM 558 C C . SER A 1 72 ? -11.015 5.331 -11.500 1.00 75.50 72 SER A C 1
ATOM 560 O O . SER A 1 72 ? -12.053 4.950 -12.035 1.00 75.50 72 SER A O 1
ATOM 562 N N . ASN A 1 73 ? -10.209 4.496 -10.836 1.00 71.00 73 ASN A N 1
ATOM 563 C CA . ASN A 1 73 ? -10.497 3.065 -10.696 1.00 71.00 73 ASN A CA 1
ATOM 564 C C . ASN A 1 73 ? -11.144 2.736 -9.350 1.00 71.00 73 ASN A C 1
ATOM 566 O O . ASN A 1 73 ? -12.112 1.979 -9.291 1.00 71.00 73 ASN A O 1
ATOM 570 N N . PHE A 1 74 ? -10.662 3.345 -8.269 1.00 68.31 74 PHE A N 1
ATOM 571 C CA . PHE A 1 74 ? -11.145 3.068 -6.918 1.00 68.31 74 PHE A CA 1
ATOM 572 C C . PHE A 1 74 ? -12.346 3.927 -6.511 1.00 68.31 74 PHE A C 1
ATOM 574 O O . PHE A 1 74 ? -12.963 3.629 -5.489 1.00 68.31 74 PHE A O 1
ATOM 581 N N . HIS A 1 75 ? -12.708 4.952 -7.298 1.00 76.94 75 HIS A N 1
ATOM 582 C CA . HIS A 1 75 ? -13.841 5.855 -7.036 1.00 76.94 75 HIS A CA 1
ATOM 583 C C . HIS A 1 75 ? -13.807 6.474 -5.627 1.00 76.94 75 HIS A C 1
ATOM 585 O O . HIS A 1 75 ? -14.841 6.787 -5.033 1.00 76.94 75 HIS A O 1
ATOM 591 N N . LYS A 1 76 ? -12.602 6.622 -5.076 1.00 78.44 76 LYS A N 1
ATOM 592 C CA . LYS A 1 76 ? -12.322 7.196 -3.762 1.00 78.44 76 LYS A CA 1
ATOM 593 C C . LYS A 1 76 ? -11.290 8.307 -3.925 1.00 78.44 76 LYS A C 1
ATOM 595 O O . LYS A 1 76 ? -10.428 8.170 -4.793 1.00 78.44 76 LYS A O 1
ATOM 600 N N . PRO A 1 77 ? -11.352 9.371 -3.107 1.00 82.19 77 PRO A N 1
ATOM 601 C CA . PRO A 1 77 ? -10.295 10.369 -3.068 1.00 82.19 77 PRO A CA 1
ATOM 602 C C . PRO A 1 77 ? -8.982 9.707 -2.649 1.00 82.19 77 PRO A C 1
ATOM 604 O O . PRO A 1 77 ? -8.936 8.998 -1.637 1.00 82.19 77 PRO A O 1
ATOM 607 N N . VAL A 1 78 ? -7.931 9.931 -3.434 1.00 84.25 78 VAL A N 1
ATOM 608 C CA . VAL A 1 78 ? -6.584 9.443 -3.133 1.00 84.25 78 VAL A CA 1
ATOM 609 C C . VAL A 1 78 ? -5.634 10.627 -3.113 1.00 84.25 78 VAL A C 1
ATOM 611 O O . VAL A 1 78 ? -5.481 11.357 -4.093 1.00 84.25 78 VAL A O 1
ATOM 614 N N . GLU A 1 79 ? -4.955 10.814 -1.992 1.00 86.69 79 GLU A N 1
ATOM 615 C CA . GLU A 1 79 ? -3.856 11.760 -1.891 1.00 86.69 79 GLU A CA 1
ATOM 616 C C . GLU A 1 79 ? -2.543 11.016 -2.107 1.00 86.69 79 GLU A C 1
ATOM 618 O O . GLU A 1 79 ? -2.202 10.104 -1.361 1.00 86.69 79 GLU A O 1
ATOM 623 N N . VAL A 1 80 ? -1.784 11.392 -3.132 1.00 83.62 80 VAL A N 1
ATOM 624 C CA . VAL A 1 80 ? -0.435 10.857 -3.330 1.00 83.62 80 VAL A CA 1
ATOM 625 C C . VAL A 1 80 ? 0.526 11.722 -2.522 1.00 83.62 80 VAL A C 1
ATOM 627 O O . VAL A 1 80 ? 0.838 12.841 -2.919 1.00 83.62 80 VAL A O 1
ATOM 630 N N . ILE A 1 81 ? 0.967 11.208 -1.373 1.00 85.81 81 ILE A N 1
ATOM 631 C CA . ILE A 1 81 ? 1.843 11.920 -0.432 1.00 85.81 81 ILE A CA 1
ATOM 632 C C . ILE A 1 81 ? 3.258 12.021 -1.006 1.00 85.81 81 ILE A C 1
ATOM 634 O O . ILE A 1 81 ? 3.900 13.066 -0.932 1.00 85.81 81 ILE A O 1
ATOM 638 N N . SER A 1 82 ? 3.771 10.920 -1.560 1.00 80.88 82 SER A N 1
ATOM 639 C CA . SER A 1 82 ? 5.091 10.894 -2.190 1.00 80.88 82 SER A CA 1
ATOM 640 C C . SER A 1 82 ? 5.244 9.712 -3.138 1.00 80.88 82 SER A C 1
ATOM 642 O O . SER A 1 82 ? 4.756 8.621 -2.853 1.00 80.88 82 SER A O 1
ATOM 644 N N . VAL A 1 83 ? 6.014 9.904 -4.205 1.00 76.69 83 VAL A N 1
ATOM 645 C CA . VAL A 1 83 ? 6.458 8.846 -5.123 1.00 76.69 83 VAL A CA 1
ATOM 646 C C . VAL A 1 83 ? 7.964 8.995 -5.314 1.00 76.69 83 VAL A C 1
ATOM 648 O O . VAL A 1 83 ? 8.438 10.095 -5.591 1.00 76.69 83 VAL A O 1
ATOM 651 N N . ASN A 1 84 ? 8.727 7.919 -5.132 1.00 76.88 84 ASN A N 1
ATOM 652 C CA . ASN A 1 84 ? 10.170 7.883 -5.396 1.00 76.88 84 ASN A CA 1
ATOM 653 C C . ASN A 1 84 ? 10.606 6.495 -5.909 1.00 76.88 84 ASN A C 1
ATOM 655 O O . ASN A 1 84 ? 9.772 5.616 -6.125 1.00 76.88 84 ASN A O 1
ATOM 659 N N . ASN A 1 85 ? 11.913 6.283 -6.099 1.00 74.44 85 ASN A N 1
ATOM 660 C CA . ASN A 1 85 ? 12.465 5.039 -6.655 1.00 74.44 85 ASN A CA 1
ATOM 661 C C . ASN A 1 85 ? 12.258 3.794 -5.774 1.00 74.44 85 ASN A C 1
ATOM 663 O O . ASN A 1 85 ? 12.414 2.695 -6.280 1.00 74.44 85 ASN A O 1
ATOM 667 N N . HIS A 1 86 ? 11.903 3.931 -4.494 1.00 83.00 86 HIS A N 1
ATOM 668 C CA . HIS A 1 86 ? 11.820 2.794 -3.561 1.00 83.00 86 HIS A CA 1
ATOM 669 C C . HIS A 1 86 ? 10.467 2.663 -2.858 1.00 83.00 86 HIS A C 1
ATOM 671 O O . HIS A 1 86 ? 10.203 1.678 -2.169 1.00 83.00 86 HIS A O 1
ATOM 677 N N . ASN A 1 87 ? 9.617 3.685 -2.944 1.00 85.94 87 ASN A N 1
ATOM 678 C CA . ASN A 1 87 ? 8.282 3.630 -2.380 1.00 85.94 87 ASN A CA 1
ATOM 679 C C . ASN A 1 87 ? 7.316 4.631 -3.015 1.00 85.94 87 ASN A C 1
ATOM 681 O O . ASN A 1 87 ? 7.698 5.718 -3.459 1.00 85.94 87 ASN A O 1
ATOM 685 N N . VAL A 1 88 ? 6.038 4.274 -2.936 1.00 86.44 88 VAL A N 1
ATOM 686 C CA . VAL A 1 88 ? 4.906 5.197 -3.019 1.00 86.44 88 VAL A CA 1
ATOM 687 C C . VAL A 1 88 ? 4.251 5.269 -1.646 1.00 86.44 88 VAL A C 1
ATOM 689 O O . VAL A 1 88 ? 4.022 4.247 -0.999 1.00 86.44 88 VAL A O 1
ATOM 692 N N . ARG A 1 89 ? 3.913 6.484 -1.217 1.00 91.31 89 ARG A N 1
ATOM 693 C CA . ARG A 1 89 ? 3.030 6.737 -0.078 1.00 91.31 89 ARG A CA 1
ATOM 694 C C . ARG A 1 89 ? 1.786 7.450 -0.562 1.00 91.31 89 ARG A C 1
ATOM 696 O O . ARG A 1 89 ? 1.877 8.464 -1.257 1.00 91.31 89 ARG A O 1
ATOM 703 N N . LEU A 1 90 ? 0.639 6.926 -0.171 1.00 91.00 90 LEU A N 1
ATOM 704 C CA . LEU A 1 90 ? -0.664 7.448 -0.539 1.00 91.00 90 LEU A CA 1
ATOM 705 C C . LEU A 1 90 ? -1.618 7.383 0.654 1.00 91.00 90 LEU A C 1
ATOM 707 O O . LEU A 1 90 ? -1.516 6.488 1.485 1.00 91.00 90 LEU A O 1
ATOM 711 N N . SER A 1 91 ? -2.529 8.341 0.743 1.00 91.38 91 SER A N 1
ATOM 712 C CA . SER A 1 91 ? -3.646 8.328 1.679 1.00 91.38 91 SER A CA 1
ATOM 713 C C . SER A 1 91 ? -4.926 8.039 0.910 1.00 91.38 91 SER A C 1
ATOM 715 O O . SER A 1 91 ? -5.174 8.644 -0.134 1.00 91.38 91 SER A O 1
ATOM 717 N N . VAL A 1 92 ? -5.732 7.107 1.410 1.00 90.44 92 VAL A N 1
ATOM 718 C CA . VAL A 1 92 ? -7.045 6.782 0.848 1.00 90.44 92 VAL A CA 1
ATOM 719 C C . VAL A 1 92 ? -8.112 7.137 1.865 1.00 90.44 92 VAL A C 1
ATOM 721 O O . VAL A 1 92 ? -8.194 6.538 2.945 1.00 90.44 92 VAL A O 1
ATOM 724 N N . ASP A 1 93 ? -8.965 8.082 1.490 1.00 88.75 93 ASP A N 1
ATOM 725 C CA . ASP A 1 93 ? -10.100 8.460 2.315 1.00 88.75 93 ASP A CA 1
ATOM 726 C C . ASP A 1 93 ? -11.155 7.356 2.328 1.00 88.75 93 ASP A C 1
ATOM 728 O O . ASP A 1 93 ? -11.464 6.720 1.313 1.00 88.75 93 ASP A O 1
ATOM 732 N N . SER A 1 94 ? -11.718 7.125 3.517 1.00 88.06 94 SER A N 1
ATOM 733 C CA . SER A 1 94 ? -12.726 6.087 3.748 1.00 88.06 94 SER A CA 1
ATOM 734 C C . SER A 1 94 ? -12.301 4.720 3.197 1.00 88.06 94 SER A C 1
ATOM 736 O O . SER A 1 94 ? -13.112 4.012 2.588 1.00 88.06 94 SER A O 1
ATOM 738 N N . PHE A 1 95 ? -11.025 4.359 3.361 1.00 90.50 95 PHE A N 1
ATOM 739 C CA . PHE A 1 95 ? -10.531 3.025 3.035 1.00 90.50 95 PHE A CA 1
ATOM 740 C C . PHE A 1 95 ? -11.312 1.975 3.823 1.00 90.50 95 PHE A C 1
ATOM 742 O O . PHE A 1 95 ? -11.924 1.097 3.225 1.00 90.50 95 PHE A O 1
ATOM 749 N N . ALA A 1 96 ? -11.361 2.109 5.148 1.00 93.25 96 ALA A N 1
ATOM 750 C CA . ALA A 1 96 ? -12.188 1.279 6.006 1.00 93.25 96 ALA A CA 1
ATOM 751 C C . ALA A 1 96 ? -13.533 1.960 6.287 1.00 93.25 96 ALA A C 1
ATOM 753 O O . ALA A 1 96 ? -13.600 3.148 6.600 1.00 93.25 96 ALA A O 1
ATOM 754 N N . SER A 1 97 ? -14.615 1.186 6.215 1.00 93.56 97 SER A N 1
ATOM 755 C CA . SER A 1 97 ? -15.910 1.609 6.741 1.00 93.56 97 SER A CA 1
ATOM 756 C C . SER A 1 97 ? -15.878 1.500 8.259 1.00 93.56 97 SER A C 1
ATOM 758 O O . SER A 1 97 ? -15.589 0.424 8.783 1.00 93.56 97 SER A O 1
ATOM 760 N N . VAL A 1 98 ? -16.210 2.589 8.948 1.00 94.56 98 VAL A N 1
ATOM 761 C CA . VAL A 1 98 ? -16.286 2.646 10.413 1.00 94.56 98 VAL A CA 1
ATOM 762 C C . VAL A 1 98 ? -17.747 2.759 10.820 1.00 94.56 98 VAL A C 1
ATOM 764 O O . VAL A 1 98 ? -18.493 3.571 10.276 1.00 94.56 98 VAL A O 1
ATOM 767 N N . THR A 1 99 ? -18.191 1.914 11.741 1.00 95.31 99 THR A N 1
ATOM 768 C CA . THR A 1 99 ? -19.553 1.955 12.280 1.00 95.31 99 THR A CA 1
ATOM 769 C C . THR A 1 99 ? -19.503 1.791 13.782 1.00 95.31 99 THR A C 1
ATOM 771 O O . THR A 1 99 ? -18.905 0.842 14.276 1.00 95.31 99 THR A O 1
ATOM 774 N N . GLU A 1 100 ? -20.158 2.693 14.500 1.00 93.31 100 GLU A N 1
ATOM 775 C CA . GLU A 1 100 ? -20.287 2.624 15.949 1.00 93.31 100 GLU A CA 1
ATOM 776 C C . GLU A 1 100 ? -21.716 2.218 16.308 1.00 93.31 100 GLU A C 1
ATOM 778 O O . GLU A 1 100 ? -22.686 2.810 15.824 1.00 93.31 100 GLU A O 1
ATOM 783 N N . LYS A 1 101 ? -21.856 1.174 17.126 1.00 94.06 101 LYS A N 1
ATOM 784 C CA . LYS A 1 101 ? -23.153 0.710 17.615 1.00 94.06 101 LYS A CA 1
ATOM 785 C C . LYS A 1 101 ? -23.004 0.138 19.017 1.00 94.06 101 LYS A C 1
ATOM 787 O O . LYS A 1 101 ? -22.137 -0.694 19.249 1.00 94.06 101 LYS A O 1
ATOM 792 N N . ASP A 1 102 ? -23.868 0.572 19.933 1.00 92.12 102 ASP A N 1
ATOM 793 C CA . ASP A 1 102 ? -23.896 0.102 21.326 1.00 92.12 102 ASP A CA 1
ATOM 794 C C . ASP A 1 102 ? -22.533 0.241 22.044 1.00 92.12 102 ASP A C 1
ATOM 796 O O . ASP A 1 102 ? -22.175 -0.574 22.890 1.00 92.12 102 ASP A O 1
ATOM 800 N N . GLY A 1 103 ? -21.759 1.277 21.688 1.00 90.12 103 GLY A N 1
ATOM 801 C CA . GLY A 1 103 ? -20.412 1.529 22.217 1.00 90.12 103 GLY A CA 1
ATOM 802 C C . GLY A 1 103 ? -19.306 0.647 21.625 1.00 90.12 103 GLY A C 1
ATOM 803 O O . GLY A 1 103 ? -18.167 0.754 22.064 1.00 90.12 103 GLY A O 1
ATOM 804 N N . ILE A 1 104 ? -19.625 -0.202 20.642 1.00 92.00 104 ILE A N 1
ATOM 805 C CA . ILE A 1 104 ? -18.669 -1.046 19.916 1.00 92.00 104 ILE A CA 1
ATOM 806 C C . ILE A 1 104 ? -18.362 -0.389 18.572 1.00 92.00 104 ILE A C 1
ATOM 808 O O . ILE A 1 104 ? -19.269 -0.130 17.771 1.00 92.00 104 ILE A O 1
ATOM 812 N N . THR A 1 105 ? -17.080 -0.164 18.296 1.00 94.88 105 THR A N 1
ATOM 813 C CA . THR A 1 105 ? -16.619 0.361 17.010 1.00 94.88 105 THR A CA 1
ATOM 814 C C . THR A 1 105 ? -16.217 -0.793 16.107 1.00 94.88 105 THR A C 1
ATOM 816 O O . THR A 1 105 ? -15.357 -1.597 16.443 1.00 94.88 105 THR A O 1
ATOM 819 N N . THR A 1 106 ? -16.841 -0.886 14.935 1.00 95.62 106 THR A N 1
ATOM 820 C CA . THR A 1 106 ? -16.557 -1.907 13.925 1.00 95.62 106 THR A CA 1
ATOM 821 C C . THR A 1 106 ? -15.911 -1.281 12.699 1.00 95.62 106 THR A C 1
ATOM 823 O O . THR A 1 106 ? -16.488 -0.405 12.055 1.00 95.62 106 THR A O 1
ATOM 826 N N . PHE A 1 107 ? -14.730 -1.780 12.352 1.00 95.25 107 PHE A N 1
ATOM 827 C CA . PHE A 1 107 ? -13.993 -1.456 11.141 1.00 95.25 107 PHE A CA 1
ATOM 828 C C . PHE A 1 107 ? -14.154 -2.569 10.114 1.00 95.25 107 PHE A C 1
ATOM 830 O O . PHE A 1 107 ? -14.007 -3.750 10.433 1.00 95.25 107 PHE A O 1
ATOM 837 N N . ARG A 1 108 ? -14.403 -2.188 8.860 1.00 95.56 108 ARG A N 1
ATOM 838 C CA . ARG A 1 108 ? -14.448 -3.105 7.720 1.00 95.56 108 ARG A CA 1
ATOM 839 C C . ARG A 1 108 ? -13.570 -2.607 6.582 1.00 95.56 108 ARG A C 1
ATOM 841 O O . ARG A 1 108 ? -13.852 -1.552 6.017 1.00 95.56 108 ARG A O 1
ATOM 848 N N . THR A 1 109 ? -12.548 -3.374 6.220 1.00 93.81 109 THR A N 1
ATOM 849 C CA . THR A 1 109 ? -11.689 -3.077 5.065 1.00 93.81 109 THR A CA 1
ATOM 850 C C . THR A 1 109 ? -12.287 -3.659 3.779 1.00 93.81 109 THR A C 1
ATOM 852 O O . THR A 1 109 ? -13.046 -4.635 3.836 1.00 93.81 109 THR A O 1
ATOM 855 N N . PRO A 1 110 ? -11.968 -3.096 2.602 1.00 91.25 110 PRO A N 1
ATOM 856 C CA . PRO A 1 110 ? -12.234 -3.748 1.331 1.00 91.25 110 PRO A CA 1
ATOM 857 C C . PRO A 1 110 ? -11.324 -4.969 1.172 1.00 91.25 110 PRO A C 1
ATOM 859 O O . PRO A 1 110 ? -10.315 -5.108 1.867 1.00 91.25 110 PRO A O 1
ATOM 862 N N . GLY A 1 111 ? -11.682 -5.839 0.231 1.00 90.94 111 GLY A N 1
ATOM 863 C CA . GLY A 1 111 ? -10.729 -6.803 -0.303 1.00 90.94 111 GLY A CA 1
ATOM 864 C C . GLY A 1 111 ? -9.770 -6.107 -1.268 1.00 90.94 111 GLY A C 1
ATOM 865 O O . GLY A 1 111 ? -10.150 -5.135 -1.924 1.00 90.94 111 GLY A O 1
ATOM 866 N N . LEU A 1 112 ? -8.541 -6.603 -1.353 1.00 90.00 112 LEU A N 1
ATOM 867 C CA . LEU A 1 112 ? -7.518 -6.121 -2.277 1.00 90.00 112 LEU A CA 1
ATOM 868 C C . LEU A 1 112 ? -7.173 -7.237 -3.259 1.00 90.00 112 LEU A C 1
ATOM 870 O O . LEU A 1 112 ? -7.010 -8.381 -2.848 1.00 90.00 112 LEU A O 1
ATOM 874 N N . SER A 1 113 ? -7.042 -6.904 -4.541 1.00 90.44 113 SER A N 1
ATOM 875 C CA . SER A 1 113 ? -6.549 -7.824 -5.569 1.00 90.44 113 SER A CA 1
ATOM 876 C C . SER A 1 113 ? -5.378 -7.172 -6.287 1.00 90.44 113 SER A C 1
ATOM 878 O O . SER A 1 113 ? -5.537 -6.151 -6.962 1.00 90.44 113 SER A O 1
ATOM 880 N N . PHE A 1 114 ? -4.192 -7.754 -6.126 1.00 89.56 114 PHE A N 1
ATOM 881 C CA . PHE A 1 114 ? -2.974 -7.245 -6.751 1.00 89.56 114 PHE A CA 1
ATOM 882 C C . PHE A 1 114 ? -2.989 -7.471 -8.261 1.00 89.56 114 PHE A C 1
ATOM 884 O O . PHE A 1 114 ? -2.625 -6.576 -9.020 1.00 89.56 114 PHE A O 1
ATOM 891 N N . ALA A 1 115 ? -3.533 -8.608 -8.702 1.00 88.00 115 ALA A N 1
ATOM 892 C CA . ALA A 1 115 ? -3.732 -8.905 -10.117 1.00 88.00 115 ALA A CA 1
ATOM 893 C C . ALA A 1 115 ? -4.646 -7.875 -10.803 1.00 88.00 115 ALA A C 1
ATOM 895 O O . ALA A 1 115 ? -4.367 -7.436 -11.920 1.00 88.00 115 ALA A O 1
ATOM 896 N N . GLU A 1 116 ? -5.717 -7.450 -10.129 1.00 85.50 116 GLU A N 1
ATOM 897 C CA . GLU A 1 116 ? -6.596 -6.401 -10.648 1.00 85.50 116 GLU A CA 1
ATOM 898 C C . GLU A 1 116 ? -5.889 -5.041 -10.687 1.00 85.50 116 GLU A C 1
ATOM 900 O O . GLU A 1 116 ? -5.987 -4.323 -11.683 1.00 85.50 116 GLU A O 1
ATOM 905 N N . GLY A 1 117 ? -5.107 -4.715 -9.652 1.00 83.62 117 GLY A N 1
ATOM 906 C CA . GLY A 1 117 ? -4.247 -3.532 -9.644 1.00 83.62 117 GLY A CA 1
ATOM 907 C C . GLY A 1 117 ? -3.275 -3.507 -10.829 1.00 83.62 117 GLY A C 1
ATOM 908 O O . GLY A 1 117 ? -3.163 -2.491 -11.516 1.00 83.62 117 GLY A O 1
ATOM 909 N N . GLU A 1 118 ? -2.624 -4.631 -11.138 1.00 84.81 118 GLU A N 1
ATOM 910 C CA . GLU A 1 118 ? -1.739 -4.736 -12.300 1.00 84.81 118 GLU A CA 1
ATOM 911 C C . GLU A 1 118 ? -2.499 -4.574 -13.606 1.00 84.81 118 GLU A C 1
ATOM 913 O O . GLU A 1 118 ? -2.030 -3.886 -14.513 1.00 84.81 118 GLU A O 1
ATOM 918 N N . ARG A 1 119 ? -3.670 -5.212 -13.722 1.00 85.25 119 ARG A N 1
ATOM 919 C CA . ARG A 1 119 ? -4.520 -5.109 -14.909 1.00 85.25 119 ARG A CA 1
ATOM 920 C C . ARG A 1 119 ? -4.899 -3.656 -15.168 1.00 85.25 119 ARG A C 1
ATOM 922 O O . ARG A 1 119 ? -4.841 -3.221 -16.314 1.00 85.25 119 ARG A O 1
ATOM 929 N N . ILE A 1 120 ? -5.239 -2.914 -14.116 1.00 81.94 120 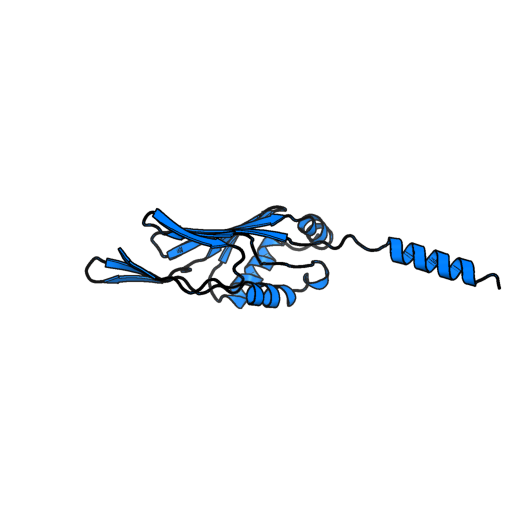ILE A N 1
ATOM 930 C CA . ILE A 1 120 ? -5.521 -1.480 -14.174 1.00 81.94 120 ILE A CA 1
ATOM 931 C C . ILE A 1 120 ? -4.275 -0.714 -14.628 1.00 81.94 120 ILE A C 1
ATOM 933 O O . ILE A 1 120 ? -4.350 0.028 -15.607 1.00 81.94 120 ILE A O 1
ATOM 937 N N . LEU A 1 121 ? -3.118 -0.917 -13.989 1.00 78.25 121 LEU A N 1
ATOM 938 C CA . LEU A 1 121 ? -1.880 -0.215 -14.355 1.00 78.25 121 LEU A CA 1
ATOM 939 C C . LEU A 1 121 ? -1.443 -0.495 -15.801 1.00 78.25 121 LEU A C 1
ATOM 941 O O . LEU A 1 121 ? -0.975 0.413 -16.487 1.00 78.25 121 LEU A O 1
ATOM 945 N N . LYS A 1 122 ? -1.688 -1.708 -16.307 1.00 82.81 122 LYS A N 1
ATOM 946 C CA . LYS A 1 122 ? -1.428 -2.101 -17.701 1.00 82.81 122 LYS A CA 1
ATOM 947 C C . LYS A 1 122 ? -2.277 -1.340 -18.731 1.00 82.81 122 LYS A C 1
ATOM 949 O O . LYS A 1 122 ? -1.965 -1.397 -19.917 1.00 82.81 122 LYS A O 1
ATOM 954 N N . THR A 1 123 ? -3.320 -0.616 -18.314 1.00 82.25 123 THR A N 1
ATOM 955 C CA . THR A 1 123 ? -4.126 0.231 -19.216 1.00 82.25 123 THR A CA 1
ATOM 956 C C . THR A 1 123 ? -3.571 1.644 -19.402 1.00 82.25 123 THR A C 1
ATOM 958 O O . THR A 1 123 ? -4.011 2.355 -20.307 1.00 82.25 123 THR A O 1
ATOM 961 N N . TYR A 1 124 ? -2.603 2.064 -18.582 1.00 75.75 124 TYR A N 1
ATOM 962 C CA . TYR A 1 124 ? -2.037 3.409 -18.659 1.00 75.75 124 TYR A CA 1
ATOM 963 C C . TYR A 1 124 ? -0.986 3.526 -19.754 1.00 75.75 124 TYR A C 1
ATOM 965 O O . TYR A 1 124 ? -0.316 2.564 -20.125 1.00 75.75 124 TYR A O 1
ATOM 973 N N . TRP A 1 125 ? -0.805 4.751 -20.246 1.00 76.56 125 TRP A N 1
ATOM 974 C CA . TRP A 1 125 ? 0.109 5.060 -21.346 1.00 76.56 125 TRP A CA 1
ATOM 975 C C . TRP A 1 125 ? 1.566 4.647 -21.057 1.00 76.56 125 TRP A C 1
ATOM 977 O O . TRP A 1 125 ? 2.316 4.387 -21.994 1.00 76.56 125 TRP A O 1
ATOM 987 N N . PHE A 1 126 ? 1.965 4.561 -19.780 1.00 73.69 126 PHE A N 1
ATOM 988 C CA . PHE A 1 126 ? 3.307 4.144 -19.373 1.00 73.69 126 PHE A CA 1
ATOM 989 C C . PHE A 1 126 ? 3.504 2.628 -19.312 1.00 73.69 126 PHE A C 1
ATOM 991 O O . PHE A 1 126 ? 4.642 2.183 -19.207 1.00 73.69 126 PHE A O 1
ATOM 998 N N . ALA A 1 127 ? 2.440 1.825 -19.386 1.00 78.06 127 ALA A N 1
ATOM 999 C CA . ALA A 1 127 ? 2.527 0.370 -19.272 1.00 78.06 127 ALA A CA 1
ATOM 1000 C C . ALA A 1 127 ? 3.550 -0.286 -20.223 1.00 78.06 127 ALA A C 1
ATOM 1002 O O . ALA A 1 127 ? 4.247 -1.193 -19.783 1.00 78.06 127 ALA A O 1
ATOM 1003 N N . PRO A 1 128 ? 3.733 0.156 -21.487 1.00 76.56 128 PRO A N 1
ATOM 1004 C CA . PRO A 1 128 ? 4.749 -0.425 -22.370 1.00 76.56 128 PRO A CA 1
ATOM 1005 C C . PRO A 1 128 ? 6.197 -0.145 -21.944 1.00 76.56 128 PRO A C 1
ATOM 1007 O O . PRO A 1 128 ? 7.116 -0.771 -22.463 1.00 76.56 128 PRO A O 1
ATOM 1010 N N . LEU A 1 129 ? 6.411 0.824 -21.050 1.00 73.56 129 LEU A N 1
ATOM 1011 C CA . LEU A 1 129 ? 7.735 1.259 -20.603 1.00 73.56 129 LEU A CA 1
ATOM 1012 C C . LEU A 1 129 ? 8.221 0.485 -19.376 1.00 73.56 129 LEU A C 1
ATOM 1014 O O . LEU A 1 129 ? 9.401 0.570 -19.044 1.00 73.56 129 LEU A O 1
ATOM 1018 N N . VAL A 1 130 ? 7.324 -0.240 -18.702 1.00 73.25 130 VAL A N 1
ATOM 1019 C CA . VAL A 1 130 ? 7.615 -0.916 -17.440 1.00 73.25 130 VAL A CA 1
ATOM 1020 C C . VAL A 1 130 ? 7.009 -2.300 -17.354 1.00 73.25 130 VAL A C 1
ATOM 1022 O O . VAL A 1 130 ? 5.857 -2.526 -17.709 1.00 73.25 130 VAL A O 1
ATOM 1025 N N . ASN A 1 131 ? 7.779 -3.225 -16.795 1.00 80.25 131 ASN A N 1
ATOM 1026 C CA . ASN A 1 131 ? 7.239 -4.478 -16.308 1.00 80.25 131 ASN A CA 1
ATOM 1027 C C . ASN A 1 131 ? 6.742 -4.268 -14.873 1.00 80.25 131 ASN A C 1
ATOM 1029 O O . ASN A 1 131 ? 7.524 -3.880 -14.008 1.00 80.25 131 ASN A O 1
ATOM 1033 N N . ILE A 1 132 ? 5.447 -4.468 -14.643 1.00 79.06 132 ILE A N 1
ATOM 1034 C CA . ILE A 1 132 ? 4.777 -4.175 -13.373 1.00 79.06 132 ILE A CA 1
ATOM 1035 C C . ILE A 1 132 ? 4.439 -5.491 -12.682 1.00 79.06 132 ILE A C 1
ATOM 1037 O O . ILE A 1 132 ? 3.636 -6.255 -13.218 1.00 79.06 132 ILE A O 1
ATOM 1041 N N . ASP A 1 133 ? 5.007 -5.697 -11.498 1.00 85.62 133 ASP A N 1
ATOM 1042 C CA . ASP A 1 133 ? 4.607 -6.721 -10.535 1.00 85.62 133 ASP A CA 1
ATOM 1043 C C . ASP A 1 133 ? 4.082 -6.012 -9.280 1.00 85.62 133 ASP A C 1
ATOM 1045 O O . ASP A 1 133 ? 4.808 -5.207 -8.691 1.00 85.62 133 ASP A O 1
ATOM 1049 N N . LEU A 1 134 ? 2.821 -6.256 -8.900 1.00 86.75 134 LEU A N 1
ATOM 1050 C CA . LEU A 1 134 ? 2.204 -5.720 -7.675 1.00 86.75 134 LEU A CA 1
ATOM 1051 C C . LEU A 1 134 ? 2.047 -6.768 -6.572 1.00 86.75 134 LEU A C 1
ATOM 1053 O O . LEU A 1 134 ? 1.244 -6.552 -5.670 1.00 86.75 134 LEU A O 1
ATOM 1057 N N . SER A 1 135 ? 2.752 -7.894 -6.632 1.00 87.50 135 SER A N 1
ATOM 1058 C CA . SER A 1 135 ? 2.664 -8.958 -5.632 1.00 87.50 135 SER A CA 1
ATOM 1059 C C . SER A 1 135 ? 3.726 -8.784 -4.535 1.00 87.50 135 SER A C 1
ATOM 1061 O O . SER A 1 135 ? 4.840 -9.285 -4.657 1.00 87.50 135 SER A O 1
ATOM 1063 N N . PRO A 1 136 ? 3.449 -8.028 -3.450 1.00 91.19 136 PRO A N 1
ATOM 1064 C CA . PRO A 1 136 ? 4.425 -7.856 -2.385 1.00 91.19 136 PRO A CA 1
ATOM 1065 C C . PRO A 1 136 ? 4.664 -9.180 -1.661 1.00 91.19 136 PRO A C 1
ATOM 1067 O O . PRO A 1 136 ? 3.721 -9.916 -1.360 1.00 91.19 136 PRO A O 1
ATOM 1070 N N . ALA A 1 137 ? 5.913 -9.415 -1.261 1.00 93.62 137 ALA A N 1
ATOM 1071 C CA . ALA A 1 137 ? 6.263 -10.550 -0.409 1.00 93.62 137 ALA A CA 1
ATOM 1072 C C . ALA A 1 137 ? 5.515 -10.503 0.936 1.00 93.62 137 ALA A C 1
ATOM 1074 O O . ALA A 1 137 ? 5.171 -11.535 1.511 1.00 93.62 137 ALA A O 1
ATOM 1075 N N . ILE A 1 138 ? 5.230 -9.298 1.445 1.00 95.94 138 ILE A N 1
ATOM 1076 C CA . ILE A 1 138 ? 4.439 -9.118 2.663 1.00 95.94 138 ILE A CA 1
ATOM 1077 C C . ILE A 1 138 ? 3.478 -7.933 2.577 1.00 95.94 138 ILE A C 1
ATOM 1079 O O . ILE A 1 138 ? 3.860 -6.808 2.258 1.00 95.94 138 ILE A O 1
ATOM 1083 N N . THR A 1 139 ? 2.225 -8.177 2.944 1.00 96.69 139 THR A N 1
ATOM 1084 C CA . THR A 1 139 ? 1.229 -7.143 3.225 1.00 96.69 139 THR A CA 1
ATOM 1085 C C . THR A 1 139 ? 0.965 -7.082 4.722 1.00 96.69 139 THR A C 1
ATOM 1087 O O . THR A 1 139 ? 0.700 -8.107 5.343 1.00 96.69 139 THR A O 1
ATOM 1090 N N . THR A 1 140 ? 1.013 -5.886 5.305 1.00 97.88 140 THR A N 1
ATOM 1091 C CA . THR A 1 140 ? 0.730 -5.636 6.722 1.00 97.88 140 THR A CA 1
ATOM 1092 C C . THR A 1 140 ? -0.380 -4.603 6.861 1.00 97.88 140 THR A C 1
ATOM 1094 O O . THR A 1 140 ? -0.257 -3.498 6.341 1.00 97.88 140 THR A O 1
ATOM 1097 N N . ILE A 1 141 ? -1.437 -4.931 7.602 1.00 97.31 141 ILE A N 1
ATOM 1098 C CA . ILE A 1 141 ? -2.560 -4.037 7.904 1.00 97.31 141 ILE A CA 1
ATOM 1099 C C . ILE A 1 141 ? -2.582 -3.771 9.407 1.00 97.31 141 ILE A C 1
ATOM 1101 O O . ILE A 1 141 ? -2.672 -4.705 10.200 1.00 97.31 141 ILE A O 1
ATOM 1105 N N . ARG A 1 142 ? -2.500 -2.499 9.801 1.00 97.75 142 ARG A N 1
ATOM 1106 C CA . ARG A 1 142 ? -2.515 -2.047 11.199 1.00 97.75 142 ARG A CA 1
ATOM 1107 C C . ARG A 1 142 ? -3.814 -1.307 11.483 1.00 97.75 142 ARG A C 1
ATOM 1109 O O . ARG A 1 142 ? -4.149 -0.357 10.774 1.00 97.75 142 ARG A O 1
ATOM 1116 N N . PHE A 1 143 ? -4.528 -1.746 12.512 1.00 96.88 143 PHE A N 1
ATOM 1117 C CA . PHE A 1 143 ? -5.785 -1.147 12.948 1.00 96.88 143 PHE A CA 1
ATOM 1118 C C . PHE A 1 143 ? -5.559 -0.145 14.097 1.00 96.88 143 PHE A C 1
ATOM 1120 O O . PHE A 1 143 ? -4.552 -0.231 14.805 1.00 96.88 143 PHE A O 1
ATOM 1127 N N . PRO A 1 144 ? -6.497 0.798 14.320 1.00 95.06 144 PRO A N 1
ATOM 1128 C CA . PRO A 1 144 ? -6.398 1.790 15.394 1.00 95.06 144 PRO A CA 1
ATOM 1129 C C . PRO A 1 144 ? -6.321 1.222 16.818 1.00 95.06 144 PRO A C 1
ATOM 1131 O O . PRO A 1 144 ? -5.850 1.916 17.715 1.00 95.06 144 PRO A O 1
ATOM 1134 N N . ASP A 1 145 ? -6.782 -0.011 17.039 1.00 93.12 145 ASP A N 1
ATOM 1135 C CA . ASP A 1 145 ? -6.690 -0.724 18.322 1.00 93.12 145 ASP A CA 1
ATOM 1136 C C . ASP A 1 145 ? -5.289 -1.301 18.599 1.00 93.12 145 ASP A C 1
ATOM 1138 O O . ASP A 1 145 ? -5.044 -1.872 19.661 1.00 93.12 145 ASP A O 1
ATOM 1142 N N . GLY A 1 146 ? -4.360 -1.151 17.650 1.00 94.06 146 GLY A N 1
ATOM 1143 C CA . GLY A 1 146 ? -3.015 -1.711 17.708 1.00 94.06 146 GLY A CA 1
ATOM 1144 C C . GLY A 1 146 ? -2.919 -3.147 17.193 1.00 94.06 146 GLY A C 1
ATOM 1145 O O . GLY A 1 146 ? -1.816 -3.695 17.166 1.00 94.06 146 GLY A O 1
ATOM 1146 N N . SER A 1 147 ? -4.027 -3.762 16.761 1.00 94.88 147 SER A N 1
ATOM 1147 C CA . SER A 1 147 ? -3.989 -5.078 16.127 1.00 94.88 147 SER A CA 1
ATOM 1148 C C . SER A 1 147 ? -3.346 -5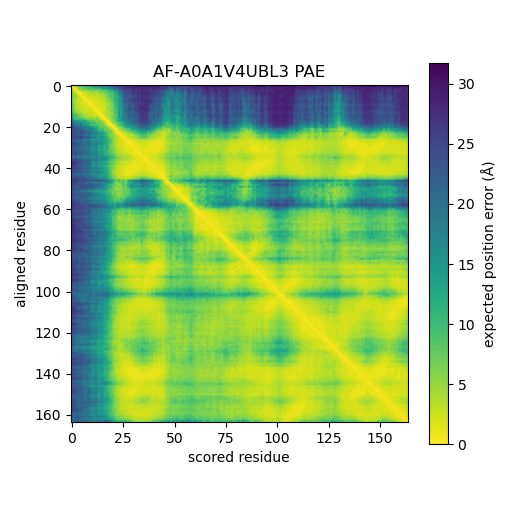.007 14.739 1.00 94.88 147 SER A C 1
ATOM 1150 O O . SER A 1 147 ? -3.421 -3.998 14.028 1.00 94.88 147 SER A O 1
ATOM 1152 N N . VAL A 1 148 ? -2.668 -6.093 14.364 1.00 97.00 148 VAL A N 1
ATOM 1153 C CA . VAL A 1 148 ? -1.906 -6.192 13.118 1.00 97.00 148 VAL A CA 1
ATOM 1154 C C . VAL A 1 148 ? -2.249 -7.498 12.421 1.00 97.00 148 VAL A C 1
ATOM 1156 O O . VAL A 1 148 ? -2.194 -8.560 13.036 1.00 97.00 148 VAL A O 1
ATOM 1159 N N . GLU A 1 149 ? -2.566 -7.410 11.136 1.00 97.25 149 GLU A N 1
ATOM 1160 C CA . GLU A 1 149 ? -2.805 -8.548 10.252 1.00 97.25 149 GLU A CA 1
ATOM 1161 C C . GLU A 1 149 ? -1.719 -8.588 9.181 1.00 97.25 149 GLU A C 1
ATOM 1163 O O . GLU A 1 149 ? -1.406 -7.561 8.571 1.00 97.25 149 GLU A O 1
ATOM 1168 N N . THR A 1 150 ? -1.133 -9.762 8.952 1.00 97.12 150 THR A N 1
ATOM 1169 C CA . THR A 1 150 ? -0.067 -9.952 7.965 1.00 97.12 150 THR A CA 1
ATOM 1170 C C . THR A 1 150 ? -0.415 -11.053 6.977 1.00 97.12 150 THR A C 1
ATOM 1172 O O . THR A 1 150 ? -0.960 -12.095 7.334 1.00 97.12 150 THR A O 1
ATOM 1175 N N . PHE A 1 151 ? -0.064 -10.823 5.716 1.00 96.62 151 PHE A N 1
ATOM 1176 C CA . PHE A 1 151 ? -0.277 -11.752 4.615 1.00 96.62 151 PHE A CA 1
ATOM 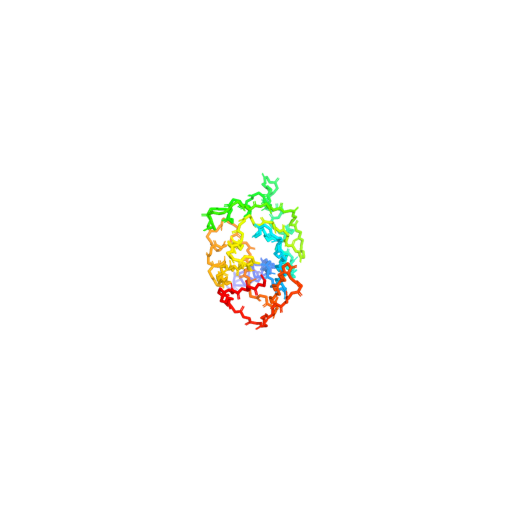1177 C C . PHE A 1 151 ? 1.030 -11.879 3.840 1.00 96.62 151 PHE A C 1
ATOM 1179 O O . PHE A 1 151 ? 1.527 -10.884 3.314 1.00 96.62 151 PHE A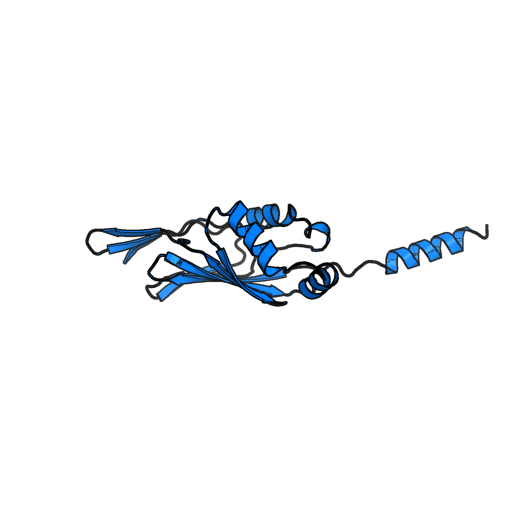 O 1
ATOM 1186 N N . ALA A 1 152 ? 1.598 -13.081 3.804 1.00 95.88 152 ALA A N 1
ATOM 1187 C CA . ALA A 1 152 ? 2.816 -13.373 3.055 1.00 95.88 152 ALA A CA 1
ATOM 1188 C C . ALA A 1 152 ? 2.460 -13.926 1.671 1.00 95.88 152 ALA A C 1
ATOM 1190 O O . ALA A 1 152 ? 1.583 -14.788 1.579 1.00 95.88 152 ALA A O 1
ATOM 1191 N N . ASP A 1 153 ? 3.119 -13.411 0.631 1.00 92.69 153 ASP A N 1
ATOM 1192 C CA . ASP A 1 153 ? 3.010 -13.857 -0.769 1.00 92.69 153 ASP A CA 1
ATOM 1193 C C . ASP A 1 153 ? 1.557 -14.000 -1.273 1.00 92.69 153 ASP A C 1
ATOM 1195 O O . ASP A 1 153 ? 1.223 -14.856 -2.097 1.00 92.69 153 ASP A O 1
ATOM 1199 N N . ALA A 1 154 ? 0.655 -13.175 -0.738 1.00 92.06 154 ALA A N 1
ATOM 1200 C CA . ALA A 1 154 ? -0.765 -13.234 -1.040 1.00 92.06 154 ALA A CA 1
ATOM 1201 C C . ALA A 1 154 ? -1.090 -12.329 -2.232 1.00 92.06 154 ALA A C 1
ATOM 1203 O O . ALA A 1 154 ? -0.857 -11.127 -2.176 1.00 92.06 154 ALA A O 1
ATOM 1204 N N . LEU A 1 155 ? -1.687 -12.894 -3.285 1.00 88.94 155 LEU A N 1
ATOM 1205 C CA . LEU A 1 155 ? -2.156 -12.140 -4.461 1.00 88.94 155 LEU A CA 1
ATOM 1206 C C . LEU A 1 155 ? -3.496 -11.426 -4.232 1.00 88.94 155 LEU A C 1
ATOM 1208 O O . LEU A 1 155 ? -3.859 -10.505 -4.970 1.00 88.94 155 LEU A O 1
ATOM 1212 N N . GLU A 1 156 ? -4.222 -11.844 -3.199 1.00 92.56 156 GLU A N 1
ATOM 1213 C CA . GLU A 1 156 ? -5.490 -11.261 -2.790 1.00 92.56 156 GLU A CA 1
ATOM 1214 C C . GLU A 1 156 ? -5.550 -11.171 -1.268 1.00 92.56 156 GLU A C 1
ATOM 1216 O O . GLU A 1 156 ? -5.191 -12.113 -0.559 1.00 92.56 156 GLU A O 1
ATOM 1221 N N . ILE A 1 157 ? -6.038 -10.039 -0.771 1.00 93.69 157 ILE A N 1
ATOM 1222 C CA . ILE A 1 157 ? -6.309 -9.822 0.646 1.00 93.69 157 ILE A CA 1
ATOM 1223 C C . ILE A 1 157 ? -7.827 -9.808 0.823 1.00 93.69 157 ILE A C 1
ATOM 1225 O O . ILE A 1 157 ? -8.498 -8.973 0.207 1.00 93.69 157 ILE A O 1
ATOM 1229 N N . PRO A 1 158 ? -8.409 -10.705 1.635 1.00 94.19 158 PRO A N 1
ATOM 1230 C CA . PRO A 1 158 ? -9.846 -10.706 1.849 1.00 94.19 158 PRO A CA 1
ATOM 1231 C C . PRO A 1 158 ? -10.291 -9.452 2.623 1.00 94.19 158 PRO A C 1
ATOM 1233 O O . PRO A 1 158 ? -9.502 -8.871 3.371 1.00 94.19 158 PRO A O 1
ATOM 1236 N N . PRO A 1 159 ? -11.568 -9.045 2.509 1.00 94.88 159 PRO A N 1
ATOM 1237 C CA . PRO A 1 159 ? -12.141 -8.044 3.400 1.00 94.88 159 PRO A CA 1
ATOM 1238 C C . PRO A 1 159 ? -11.992 -8.474 4.863 1.00 94.88 159 PRO A C 1
ATOM 1240 O O . PRO A 1 159 ? -12.349 -9.599 5.219 1.00 94.88 159 PRO A O 1
ATOM 1243 N N . LEU A 1 160 ? -11.525 -7.569 5.718 1.00 95.69 160 LEU A N 1
ATOM 1244 C CA . LEU A 1 160 ? -11.361 -7.812 7.147 1.00 95.69 160 LEU A CA 1
ATOM 1245 C C . LEU A 1 160 ? -12.423 -7.056 7.933 1.00 95.69 160 LEU A C 1
ATOM 1247 O O . LEU A 1 160 ? -12.812 -5.947 7.564 1.00 95.69 160 LEU A O 1
ATOM 1251 N N . VAL A 1 161 ? -12.882 -7.660 9.028 1.00 96.06 161 VAL A N 1
ATOM 1252 C CA . VAL A 1 161 ? -13.793 -7.033 9.990 1.00 96.06 161 VAL A CA 1
ATOM 1253 C C . VAL A 1 161 ? -13.166 -7.129 11.373 1.00 96.06 161 VAL A C 1
ATOM 1255 O O . VAL A 1 161 ? -12.802 -8.220 11.813 1.00 96.06 161 VAL A O 1
ATOM 1258 N N . LYS A 1 162 ? -13.040 -5.989 12.050 1.00 93.88 162 LYS A N 1
ATOM 1259 C CA . LYS A 1 162 ? -12.530 -5.882 13.419 1.00 93.88 162 LYS A CA 1
ATOM 1260 C C . LYS A 1 162 ? -13.500 -5.058 14.248 1.00 93.88 162 LYS A C 1
ATOM 1262 O O . LYS A 1 162 ? -13.996 -4.045 13.765 1.00 93.88 162 LYS A O 1
ATOM 1267 N N . SER A 1 163 ? -13.763 -5.499 15.471 1.00 92.81 163 SER A N 1
ATOM 1268 C CA . SER A 1 163 ? -14.667 -4.821 16.396 1.00 92.81 163 SER A CA 1
ATOM 1269 C C . SER A 1 163 ? -14.043 -4.795 17.778 1.00 92.81 163 SER A C 1
ATOM 1271 O O . SER A 1 163 ? -13.535 -5.826 18.226 1.00 92.81 163 SER A O 1
ATOM 1273 N N . TRP A 1 164 ? -14.108 -3.645 18.436 1.00 90.81 164 TRP A N 1
ATOM 1274 C CA . TRP A 1 164 ? -13.667 -3.453 19.814 1.00 90.81 164 TRP A CA 1
ATOM 1275 C C . TRP A 1 164 ? -14.485 -2.364 20.506 1.00 90.81 164 TRP A C 1
ATOM 1277 O O . TRP A 1 164 ? -15.176 -1.588 19.800 1.00 90.81 164 TRP A O 1
#

Mean predicted aligned error: 8.88 Å

Foldseek 3Di:
DPCVVVVVVVVVVVVVVPPPAWEWAWAEWEWEADPQQKIKIKTFTATPCVVVVCVVPVPDDPLVVVQCLCCVVVVWHKAFPDDDNTITIIITHNQWDWDADPNKIKTKHAKDAQVVVLVSVCPDPCNVRHHDGSQHQKYWYAYPVRDIDMDGRDRMGHMDMDMD

Radius of gyration: 20.77 Å; Cα contacts (8 Å, |Δi|>4): 305; chains: 1; bounding box: 54×31×73 Å

pLDDT: mean 82.36, std 12.55, range [51.16, 97.88]

Secondary structure (DSSP, 8-state):
--SHHHHHHHHHHHHHT----EEEEEEEEEEEE-TTS-EEEEEEEE-SHHHHHHHHTTTS-HHHHHHHHHHHHH-S-EEEEEE-SSEEEEEETT-SEEEEETTEEEEEPPPEEHHHHHHHHTTSTTGGGEEE----SEEEEE-TTS-EEEEES-SEE---EEE-

Solvent-accessible surface area (backbone atoms only — not comparable to full-atom values): 8853 Å² total; per-residue (Å²): 136,78,61,61,64,56,53,51,50,52,50,51,54,58,58,70,60,60,67,81,76,22,45,41,42,34,47,32,36,41,35,43,36,45,90,79,14,31,24,45,36,38,40,32,30,53,43,68,33,52,65,55,50,49,67,76,32,77,85,56,62,69,57,60,53,50,30,53,52,49,27,73,72,67,76,38,65,51,47,63,76,44,73,61,54,48,36,39,33,34,37,31,54,61,49,24,50,70,48,76,54,98,89,35,42,34,40,33,41,63,60,46,50,30,65,57,52,38,56,55,53,59,70,42,94,62,31,91,67,42,49,79,46,58,58,22,52,33,36,38,42,35,43,73,88,70,51,73,49,78,41,69,69,48,55,57,45,73,58,46,77,50,74,90

Nearest PDB structures (foldseek):
  4b6c-assembly1_A  TM=2.758E-01  e=2.526E-02  Mycolicibacterium smegmatis
  4r39-assembly4_D  TM=4.108E-01  e=1.720E+00  Erythrobacter litoralis HTCC2594
  4r3a-assembly1_A  TM=4.134E-01  e=3.117E+00  Erythrobacter litoralis HTCC2594
  4r39-assembly3_C  TM=4.198E-01  e=4.727E+00  Erythrobacter litoralis HTCC2594
  2qze-assembly1_A  TM=1.902E-01  e=4.727E+00  Mimivirus

Sequence (164 aa):
MKTIPYIIAAMVCLAMMALPSAAMNSESLDISISQNGQAEIQFKYGLDWYEYIAVYLRMVDPALELKKALESNFHKPVEVISVNNHNVRLSVDSFASVTEKDGITTFRTPGLSFAEGERILKTYWFAPLVNIDLSPAITTIRFPDGSVETFADALEIPPLVKSW